Protein AF-A0A4P2QZD1-F1 (afdb_monomer_lite)

Sequence (75 aa):
MAASEIGEASRVTQSQGSPTEAHDVLAVLEARRLEVPADVRERILVSTDLAELDRWLRKAAVVIDARELLATNGS

Radius of gyration: 15.29 Å; chains: 1; bounding box: 40×43×32 Å

Structure (mmCIF, N/CA/C/O backbone):
data_AF-A0A4P2QZD1-F1
#
_entry.id   AF-A0A4P2QZD1-F1
#
loop_
_atom_site.group_PDB
_atom_site.id
_atom_site.type_symbol
_atom_site.label_atom_id
_atom_site.label_alt_id
_atom_site.label_comp_id
_atom_site.label_asym_id
_atom_site.label_entity_id
_atom_site.label_seq_id
_atom_site.pdbx_PDB_ins_code
_atom_site.Cartn_x
_atom_site.Cartn_y
_atom_site.Cartn_z
_atom_site.occupancy
_atom_site.B_iso_or_equiv
_atom_site.auth_seq_id
_atom_site.auth_comp_id
_atom_site.auth_asym_id
_atom_site.auth_atom_id
_atom_site.pdbx_PDB_model_num
ATOM 1 N N . MET A 1 1 ? 26.490 -32.120 -6.744 1.00 41.31 1 MET A N 1
ATOM 2 C CA . MET A 1 1 ? 25.244 -32.150 -7.540 1.00 41.31 1 MET A CA 1
ATOM 3 C C . MET A 1 1 ? 24.091 -32.456 -6.605 1.00 41.31 1 MET A C 1
ATOM 5 O O . MET A 1 1 ? 24.212 -33.411 -5.855 1.00 41.31 1 MET A O 1
ATOM 9 N N . ALA A 1 2 ? 23.041 -31.633 -6.700 1.00 48.91 2 ALA A N 1
ATOM 10 C CA . ALA A 1 2 ? 21.702 -31.750 -6.110 1.00 48.91 2 ALA A CA 1
ATOM 11 C C . ALA A 1 2 ? 21.575 -31.799 -4.573 1.00 48.91 2 ALA A C 1
ATOM 13 O O . ALA A 1 2 ? 21.661 -32.861 -3.970 1.00 48.91 2 ALA A O 1
ATOM 14 N N . ALA A 1 3 ? 21.290 -30.630 -3.990 1.00 41.84 3 ALA A N 1
ATOM 15 C CA . ALA A 1 3 ? 20.162 -30.366 -3.081 1.00 41.84 3 ALA A CA 1
ATOM 16 C C . ALA A 1 3 ? 20.274 -28.889 -2.652 1.00 41.84 3 ALA A C 1
ATOM 18 O O . ALA A 1 3 ? 21.150 -28.525 -1.883 1.00 41.84 3 ALA A O 1
ATOM 19 N N . SER A 1 4 ? 19.592 -27.977 -3.342 1.00 43.09 4 SER A N 1
ATOM 20 C CA . SER A 1 4 ? 18.384 -27.359 -2.775 1.00 43.09 4 SER A CA 1
ATOM 21 C C . SER A 1 4 ? 18.641 -26.626 -1.451 1.00 43.09 4 SER A C 1
ATOM 23 O O . SER A 1 4 ? 18.042 -26.947 -0.436 1.00 43.09 4 SER A O 1
ATOM 25 N N . GLU A 1 5 ? 19.478 -25.586 -1.474 1.00 43.81 5 GLU A N 1
ATOM 26 C CA . GLU A 1 5 ? 19.389 -24.475 -0.513 1.00 43.81 5 GLU A CA 1
ATOM 27 C C . GLU A 1 5 ? 18.365 -23.456 -1.029 1.00 43.81 5 GLU A C 1
ATOM 29 O O . GLU A 1 5 ? 18.658 -22.298 -1.314 1.00 43.81 5 GLU A O 1
ATOM 34 N N . ILE A 1 6 ? 17.127 -23.911 -1.205 1.00 55.44 6 ILE A N 1
ATOM 35 C CA . ILE A 1 6 ? 15.985 -23.006 -1.127 1.00 55.44 6 ILE A CA 1
ATOM 36 C C . ILE A 1 6 ? 15.703 -22.952 0.364 1.00 55.44 6 ILE A C 1
ATOM 38 O O . ILE A 1 6 ? 15.148 -23.888 0.922 1.00 55.44 6 ILE A O 1
ATOM 42 N N . GLY A 1 7 ? 16.232 -21.922 1.023 1.00 43.56 7 GLY A N 1
ATOM 43 C CA . GLY A 1 7 ? 16.058 -21.685 2.448 1.00 43.56 7 GLY A CA 1
ATOM 44 C C . GLY A 1 7 ? 14.584 -21.509 2.783 1.00 43.56 7 GLY A C 1
ATOM 45 O O . GLY A 1 7 ? 14.042 -20.407 2.735 1.00 43.56 7 GLY A O 1
ATOM 46 N N . GLU A 1 8 ? 13.958 -22.619 3.145 1.00 46.66 8 GLU A N 1
ATOM 47 C CA . GLU A 1 8 ? 12.667 -22.724 3.805 1.00 46.66 8 GLU A CA 1
ATOM 48 C C . GLU A 1 8 ? 12.827 -22.214 5.245 1.00 46.66 8 GLU A C 1
ATOM 50 O O . GLU A 1 8 ? 12.887 -22.972 6.206 1.00 46.66 8 GLU A O 1
ATOM 55 N N . ALA A 1 9 ? 12.958 -20.901 5.416 1.00 44.50 9 ALA A N 1
ATOM 56 C CA . ALA A 1 9 ? 12.961 -20.267 6.728 1.00 44.50 9 ALA A CA 1
ATOM 57 C C . ALA A 1 9 ? 11.700 -19.422 6.876 1.00 44.50 9 ALA A C 1
ATOM 59 O O . ALA A 1 9 ? 11.707 -18.200 6.756 1.00 44.50 9 ALA A O 1
ATOM 60 N N . SER A 1 10 ? 10.597 -20.127 7.114 1.00 41.16 10 SER A N 1
ATOM 61 C CA . SER A 1 10 ? 9.676 -19.829 8.208 1.00 41.16 10 SER A CA 1
ATOM 62 C C . SER A 1 10 ? 9.707 -18.373 8.702 1.00 41.16 10 SER A C 1
ATOM 64 O O . SER A 1 10 ? 10.399 -18.019 9.656 1.00 41.16 10 SER A O 1
ATOM 66 N N . ARG A 1 11 ? 8.900 -17.518 8.076 1.00 50.94 11 ARG A N 1
ATOM 67 C CA . ARG A 1 11 ? 8.272 -16.405 8.789 1.00 50.94 11 ARG A CA 1
ATOM 68 C C . ARG A 1 11 ? 6.791 -16.356 8.459 1.00 50.94 11 ARG A C 1
ATOM 70 O O . ARG A 1 11 ? 6.258 -15.375 7.956 1.00 50.94 11 ARG A O 1
ATOM 77 N N . VAL A 1 12 ? 6.107 -17.429 8.851 1.00 44.16 12 VAL A N 1
ATOM 78 C CA . VAL A 1 12 ? 4.744 -17.300 9.369 1.00 44.16 12 VAL A CA 1
ATOM 79 C C . VAL A 1 12 ? 4.825 -16.474 10.663 1.00 44.16 12 VAL A C 1
ATOM 81 O O . VAL A 1 12 ? 4.766 -16.986 11.775 1.00 44.16 12 VAL A O 1
ATOM 84 N N . THR A 1 13 ? 5.055 -15.166 10.536 1.00 46.22 13 THR A N 1
ATOM 85 C CA . THR A 1 13 ? 4.800 -14.254 11.652 1.00 46.22 13 THR A CA 1
ATOM 86 C C . THR A 1 13 ? 3.315 -13.982 11.605 1.00 46.22 13 THR A C 1
ATOM 88 O O . THR A 1 13 ? 2.817 -13.206 10.797 1.00 46.22 13 THR A O 1
ATOM 91 N N . GLN A 1 14 ? 2.605 -14.731 12.428 1.00 50.12 14 GLN A N 1
ATOM 92 C CA . GLN A 1 14 ? 1.215 -14.494 12.744 1.00 50.12 14 GLN A CA 1
ATOM 93 C C . GLN A 1 14 ? 1.083 -13.060 13.281 1.00 50.12 14 GLN A C 1
ATOM 95 O O . GL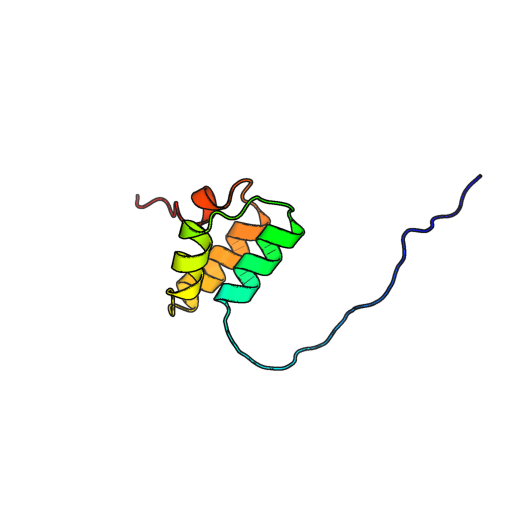N A 1 14 ? 1.793 -12.688 14.212 1.00 50.12 14 GLN A O 1
ATOM 100 N N . SER A 1 15 ? 0.210 -12.280 12.638 1.00 53.06 15 SER A N 1
ATOM 101 C CA . SER A 1 15 ? -0.598 -11.183 13.184 1.00 53.06 15 SER A CA 1
ATOM 102 C C . SER A 1 15 ? -0.083 -10.511 14.465 1.00 53.06 15 SER A C 1
ATOM 104 O O . SER A 1 15 ? -0.303 -11.013 15.565 1.00 53.06 15 SER A O 1
ATOM 106 N N . GLN A 1 16 ? 0.456 -9.300 14.332 1.00 41.16 16 GLN A N 1
ATOM 107 C CA . GLN A 1 16 ? 0.525 -8.333 15.428 1.00 41.16 16 GLN A CA 1
ATOM 108 C C . GLN A 1 16 ? -0.021 -6.992 14.930 1.00 41.16 16 GLN A C 1
ATOM 110 O O . GLN A 1 16 ? 0.749 -6.174 14.451 1.00 41.16 16 GLN A O 1
ATOM 115 N N . GLY A 1 17 ? -1.341 -6.814 15.065 1.00 38.50 17 GLY A N 1
ATOM 116 C CA . GLY A 1 17 ? -2.023 -5.521 15.196 1.00 38.50 17 GLY A CA 1
ATOM 117 C C . GLY A 1 17 ? -2.018 -4.596 13.977 1.00 38.50 17 GLY A C 1
ATOM 118 O O . GLY A 1 17 ? -0.992 -4.334 13.371 1.00 38.50 17 GLY A O 1
ATOM 119 N N . SER A 1 18 ? -3.173 -4.020 13.657 1.00 48.84 18 SER A N 1
ATOM 120 C CA . SER A 1 18 ? -3.281 -2.841 12.795 1.00 48.84 18 SER A CA 1
ATOM 121 C C . SER A 1 18 ? -2.273 -1.771 13.254 1.00 48.84 18 SER A C 1
ATOM 123 O O . SER A 1 18 ? -2.315 -1.354 14.415 1.00 48.84 18 SER A O 1
ATOM 125 N N . PRO A 1 19 ? -1.331 -1.368 12.384 1.00 43.84 19 PRO A N 1
ATOM 126 C CA . PRO A 1 19 ? -1.442 -0.050 11.770 1.00 43.84 19 PRO A CA 1
ATOM 127 C C . PRO A 1 19 ? -1.013 -0.047 10.291 1.00 43.84 19 PRO A C 1
ATOM 129 O O . PRO A 1 19 ? 0.080 -0.477 9.939 1.00 43.84 19 PRO A O 1
ATOM 132 N N . THR A 1 20 ? -1.862 0.569 9.464 1.00 61.22 20 THR A N 1
ATOM 133 C CA . THR A 1 20 ? -1.640 1.038 8.082 1.00 61.22 20 THR A CA 1
ATOM 134 C C . THR A 1 20 ? -1.656 -0.012 6.959 1.00 61.22 20 THR A C 1
ATOM 136 O O . THR A 1 20 ? -0.615 -0.418 6.465 1.00 61.22 20 THR A O 1
ATOM 139 N N . GLU A 1 21 ? -2.847 -0.326 6.430 1.00 73.81 21 GLU A N 1
ATOM 140 C CA . GLU A 1 21 ? -3.040 -1.010 5.126 1.00 73.81 21 GLU A CA 1
ATOM 141 C C . GLU A 1 21 ? -2.229 -0.353 3.984 1.00 73.81 21 GLU A C 1
ATOM 143 O O . GLU A 1 21 ? -1.803 -1.008 3.038 1.00 73.81 21 GLU A O 1
ATOM 148 N N . ALA A 1 22 ? -1.918 0.939 4.116 1.00 79.00 22 ALA A N 1
ATOM 149 C CA . ALA A 1 22 ? -0.978 1.668 3.272 1.00 79.00 22 ALA A CA 1
ATOM 150 C C . ALA A 1 22 ? 0.434 1.049 3.247 1.00 79.00 22 ALA A C 1
ATOM 152 O O . ALA A 1 22 ? 1.050 0.933 2.187 1.00 79.00 22 ALA A O 1
ATOM 153 N N . HIS A 1 23 ? 0.955 0.630 4.399 1.00 79.81 23 HIS A N 1
ATOM 154 C CA . HIS A 1 23 ? 2.259 -0.020 4.491 1.00 79.81 23 HIS A CA 1
ATOM 155 C C . HIS A 1 23 ? 2.241 -1.427 3.882 1.00 79.81 23 HIS A C 1
ATOM 157 O O . HIS A 1 23 ? 3.237 -1.825 3.279 1.00 79.81 23 HIS A O 1
ATOM 163 N N . ASP A 1 24 ? 1.119 -2.147 3.952 1.00 82.25 24 ASP A N 1
ATOM 164 C CA . ASP A 1 24 ? 0.986 -3.469 3.326 1.00 82.25 24 ASP A CA 1
ATOM 165 C C . ASP A 1 24 ? 1.093 -3.380 1.801 1.00 82.25 24 ASP A C 1
ATOM 167 O O . ASP A 1 24 ? 1.792 -4.173 1.166 1.00 82.25 24 ASP A O 1
ATOM 171 N N . VAL A 1 25 ? 0.459 -2.367 1.205 1.00 82.50 25 VAL A N 1
ATOM 172 C CA . VAL A 1 25 ? 0.568 -2.096 -0.234 1.00 82.50 25 VAL A CA 1
ATOM 173 C C . VAL A 1 25 ? 2.030 -1.862 -0.628 1.00 82.50 25 VAL A C 1
ATOM 175 O O . VAL A 1 25 ? 2.506 -2.443 -1.604 1.00 82.50 25 VAL A O 1
ATOM 178 N N . LEU A 1 26 ? 2.765 -1.059 0.147 1.00 81.81 26 LEU A N 1
ATOM 179 C CA . LEU A 1 26 ? 4.186 -0.790 -0.096 1.00 81.81 26 LEU A CA 1
ATOM 180 C C . LEU A 1 26 ? 5.037 -2.056 0.031 1.00 81.81 26 LEU A C 1
ATOM 182 O O . LEU A 1 26 ? 5.861 -2.326 -0.842 1.00 81.81 26 LEU A O 1
ATOM 186 N N . ALA A 1 27 ? 4.791 -2.874 1.055 1.00 82.44 27 ALA A N 1
ATOM 187 C CA . ALA A 1 27 ? 5.507 -4.127 1.266 1.00 82.44 27 ALA A CA 1
ATOM 188 C C . ALA A 1 27 ? 5.332 -5.101 0.088 1.00 82.44 27 ALA A C 1
ATOM 190 O O . ALA A 1 27 ? 6.291 -5.764 -0.315 1.00 82.44 27 ALA A O 1
ATOM 191 N N . VAL A 1 28 ? 4.137 -5.166 -0.511 1.00 82.62 28 VAL A N 1
ATOM 192 C CA . VAL A 1 28 ? 3.891 -5.989 -1.708 1.00 82.62 28 VAL A CA 1
ATOM 193 C C . VAL A 1 28 ? 4.660 -5.462 -2.922 1.00 82.62 28 VAL A C 1
ATOM 195 O O . VAL A 1 28 ? 5.257 -6.260 -3.648 1.00 82.62 28 VAL A O 1
ATOM 198 N N . LEU A 1 29 ? 4.697 -4.143 -3.135 1.00 83.62 29 LEU A N 1
ATOM 199 C CA . LEU A 1 29 ? 5.469 -3.539 -4.229 1.00 83.62 29 LEU A CA 1
ATOM 200 C C . LEU A 1 29 ? 6.979 -3.792 -4.066 1.00 83.62 29 LEU A C 1
ATOM 202 O O . LEU A 1 29 ? 7.651 -4.176 -5.025 1.00 83.62 29 LEU A O 1
ATOM 206 N N . GLU A 1 30 ? 7.506 -3.667 -2.847 1.00 80.94 30 GLU A N 1
ATOM 207 C CA . GLU A 1 30 ? 8.907 -3.971 -2.533 1.00 80.94 30 GLU A CA 1
ATOM 208 C C . GLU A 1 30 ? 9.235 -5.459 -2.723 1.00 80.94 30 GLU A C 1
ATOM 210 O O . GLU A 1 30 ? 10.259 -5.798 -3.323 1.00 80.94 30 GLU A O 1
ATOM 215 N N . ALA A 1 31 ? 8.348 -6.362 -2.291 1.00 80.50 31 ALA A N 1
ATOM 216 C CA . ALA A 1 31 ? 8.494 -7.804 -2.506 1.00 80.50 31 ALA A CA 1
ATOM 217 C C . ALA A 1 31 ? 8.487 -8.172 -3.998 1.00 80.50 31 ALA A C 1
ATOM 219 O O . ALA A 1 31 ? 9.160 -9.114 -4.421 1.00 80.50 31 ALA A O 1
ATOM 220 N N . ARG A 1 32 ? 7.759 -7.403 -4.814 1.00 79.00 32 ARG A N 1
ATOM 221 C CA . ARG A 1 32 ? 7.765 -7.495 -6.279 1.00 79.00 32 ARG A CA 1
ATOM 222 C C . ARG A 1 32 ? 8.999 -6.855 -6.922 1.00 79.00 32 ARG A C 1
ATOM 224 O O . ARG A 1 32 ? 9.174 -7.011 -8.127 1.00 79.00 32 ARG A O 1
ATOM 231 N N . ARG A 1 33 ? 9.862 -6.190 -6.143 1.00 81.50 33 ARG A N 1
ATOM 232 C CA . ARG A 1 33 ? 11.025 -5.415 -6.615 1.00 81.50 33 ARG A CA 1
ATOM 233 C C . ARG A 1 33 ? 10.620 -4.293 -7.578 1.00 81.50 33 ARG A C 1
ATOM 235 O O . ARG A 1 33 ? 11.387 -3.950 -8.474 1.00 81.50 33 ARG A O 1
ATOM 242 N N . LEU A 1 34 ? 9.421 -3.741 -7.388 1.00 82.00 34 LEU A N 1
ATOM 243 C CA . LEU A 1 34 ? 8.936 -2.594 -8.145 1.00 82.00 34 LEU A CA 1
ATOM 244 C C . LEU A 1 34 ? 9.499 -1.311 -7.553 1.00 82.00 34 LEU A C 1
ATOM 246 O O . LEU A 1 34 ? 9.539 -1.132 -6.335 1.00 82.00 34 LEU A O 1
ATOM 250 N N . GLU A 1 35 ? 9.924 -0.408 -8.427 1.00 80.12 35 GLU A N 1
ATOM 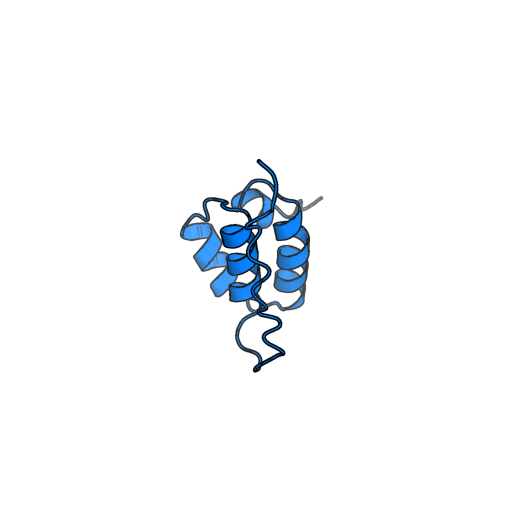251 C CA . GLU A 1 35 ? 10.336 0.921 -8.008 1.00 80.12 35 GLU A CA 1
ATOM 252 C C . GLU A 1 35 ? 9.081 1.697 -7.597 1.00 80.12 35 GLU A C 1
ATOM 254 O O . GLU A 1 35 ? 8.168 1.889 -8.400 1.00 80.12 35 GLU A O 1
ATOM 259 N N . VAL A 1 36 ? 9.004 2.089 -6.323 1.00 79.19 36 VAL A N 1
ATOM 260 C CA . VAL A 1 36 ? 7.891 2.884 -5.795 1.00 79.19 36 VAL A CA 1
ATOM 261 C C . VAL A 1 36 ? 8.338 4.341 -5.726 1.00 79.19 36 VAL A C 1
ATOM 263 O O . VAL A 1 36 ? 9.134 4.690 -4.849 1.00 79.19 36 VAL A O 1
ATOM 266 N N . PRO A 1 37 ? 7.845 5.216 -6.622 1.00 82.81 37 PRO A N 1
ATOM 267 C CA . PRO A 1 37 ? 8.146 6.636 -6.558 1.00 82.81 37 PRO A CA 1
ATOM 268 C C . PRO A 1 37 ? 7.692 7.225 -5.222 1.00 82.81 37 PRO A C 1
ATOM 270 O O . PRO A 1 37 ? 6.664 6.819 -4.670 1.00 82.81 37 PRO A O 1
ATOM 273 N N . ALA A 1 38 ? 8.416 8.232 -4.733 1.00 80.62 38 ALA A N 1
ATOM 274 C CA . ALA A 1 38 ? 8.058 8.921 -3.496 1.00 80.62 38 ALA A CA 1
ATOM 275 C C . ALA A 1 38 ? 6.631 9.497 -3.546 1.00 80.62 38 ALA A C 1
ATOM 277 O O . ALA A 1 38 ? 5.917 9.397 -2.552 1.00 80.62 38 ALA A O 1
ATOM 278 N N . ASP A 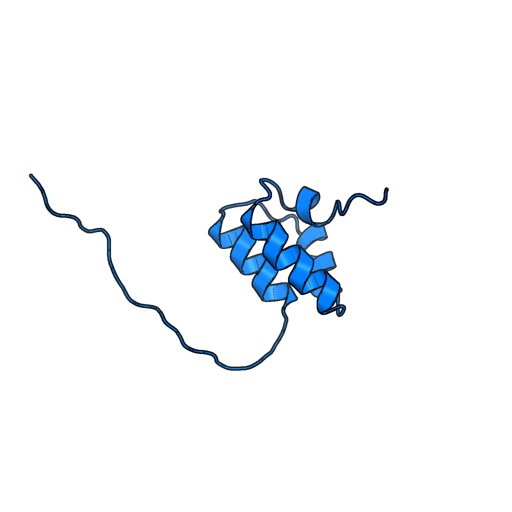1 39 ? 6.194 9.990 -4.709 1.00 81.50 39 ASP A N 1
ATOM 279 C CA . ASP A 1 39 ? 4.839 10.509 -4.934 1.00 81.50 39 ASP A CA 1
ATOM 280 C C . ASP A 1 39 ? 3.762 9.436 -4.721 1.00 81.50 39 ASP A C 1
ATOM 282 O O . ASP A 1 39 ? 2.721 9.684 -4.113 1.00 81.50 39 ASP A O 1
ATOM 286 N N . VAL A 1 40 ? 4.023 8.213 -5.198 1.00 84.44 40 VAL A N 1
ATOM 287 C CA . VAL A 1 40 ? 3.097 7.083 -5.047 1.00 84.44 40 VAL A CA 1
ATOM 288 C C . VAL A 1 40 ? 3.031 6.657 -3.588 1.0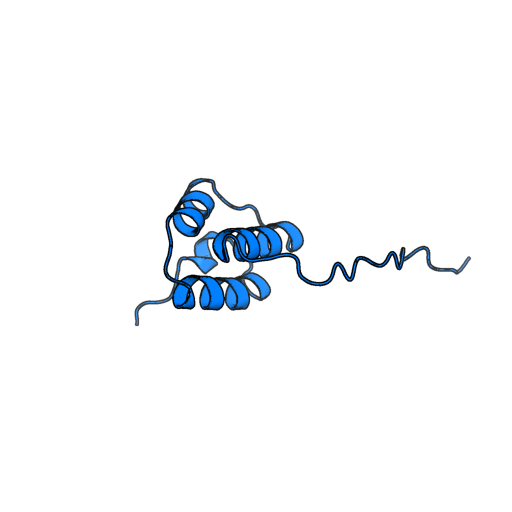0 84.44 40 VAL A C 1
ATOM 290 O O . VAL A 1 40 ? 1.948 6.458 -3.042 1.00 84.44 40 VAL A O 1
ATOM 293 N N . ARG A 1 41 ? 4.193 6.564 -2.937 1.00 83.44 41 ARG A N 1
ATOM 294 C CA . ARG A 1 41 ? 4.286 6.215 -1.521 1.00 83.44 41 ARG A CA 1
ATOM 295 C C . ARG A 1 41 ? 3.536 7.211 -0.646 1.00 83.44 41 ARG A C 1
ATOM 297 O O . ARG A 1 41 ? 2.761 6.797 0.207 1.00 83.44 41 ARG A O 1
ATOM 304 N N . GLU A 1 42 ? 3.743 8.505 -0.860 1.00 84.38 42 GLU A N 1
ATOM 305 C CA . GLU A 1 42 ? 3.058 9.549 -0.099 1.00 84.38 42 GLU A CA 1
ATOM 306 C C . GLU A 1 42 ? 1.541 9.484 -0.297 1.00 84.38 42 GLU A C 1
ATOM 308 O O . GLU A 1 42 ? 0.793 9.556 0.674 1.00 84.38 42 GLU A O 1
ATOM 313 N N . ARG A 1 43 ? 1.079 9.246 -1.531 1.00 83.56 43 ARG A N 1
ATOM 314 C CA . ARG A 1 43 ? -0.347 9.069 -1.832 1.00 83.56 43 ARG A CA 1
ATOM 315 C C . ARG A 1 43 ? -0.964 7.898 -1.074 1.00 83.56 43 ARG A C 1
ATOM 317 O O . ARG A 1 43 ? -2.061 8.040 -0.542 1.00 83.56 43 ARG A O 1
ATOM 324 N N . ILE A 1 44 ? -0.262 6.769 -1.030 1.00 83.00 44 ILE A N 1
ATOM 325 C CA . ILE A 1 44 ? -0.703 5.575 -0.305 1.00 83.00 44 ILE A CA 1
ATOM 326 C C . ILE A 1 44 ? -0.749 5.859 1.202 1.00 83.00 44 ILE A C 1
ATOM 328 O O . ILE A 1 44 ? -1.734 5.525 1.845 1.00 83.00 44 ILE A O 1
ATOM 332 N N . LEU A 1 45 ? 0.263 6.539 1.752 1.00 82.25 45 LEU A N 1
ATOM 333 C CA . LEU A 1 45 ? 0.340 6.895 3.177 1.00 82.25 45 LEU A CA 1
ATOM 334 C C . LEU A 1 45 ? -0.696 7.940 3.618 1.00 82.25 45 LEU A C 1
ATOM 336 O O . LEU A 1 45 ? -1.126 7.926 4.768 1.00 82.25 45 LEU A O 1
ATOM 340 N N . VAL A 1 46 ? -1.082 8.853 2.726 1.00 83.81 46 VAL A N 1
ATOM 341 C CA . VAL A 1 46 ? -2.151 9.837 2.961 1.00 83.81 46 VAL A CA 1
ATOM 342 C C . VAL A 1 46 ? -3.538 9.211 2.833 1.00 83.81 46 VAL A C 1
ATOM 344 O O . VAL A 1 46 ? -4.487 9.726 3.432 1.00 83.81 46 VAL A O 1
ATOM 347 N N . SER A 1 47 ? -3.685 8.128 2.062 1.00 80.12 47 SER A N 1
ATOM 348 C CA . SER A 1 47 ? -4.984 7.478 1.932 1.00 80.12 47 SER A CA 1
ATOM 349 C C . SER A 1 47 ? -5.347 6.766 3.234 1.00 80.12 47 SER A C 1
ATOM 351 O O . SER A 1 47 ? -4.592 5.965 3.778 1.00 80.12 47 SER A O 1
ATOM 353 N N . THR A 1 48 ? -6.520 7.113 3.755 1.00 79.56 48 THR A N 1
ATOM 354 C CA . THR A 1 48 ? -7.124 6.531 4.965 1.00 79.56 48 THR A CA 1
ATOM 355 C C . THR A 1 48 ? -8.352 5.689 4.625 1.00 79.56 48 THR A C 1
ATOM 357 O O . THR A 1 48 ? -8.998 5.146 5.521 1.00 79.56 48 THR A O 1
ATOM 360 N N . ASP A 1 49 ? -8.673 5.573 3.334 1.00 83.62 49 ASP A N 1
ATOM 361 C CA . ASP A 1 49 ? -9.761 4.741 2.847 1.00 83.62 49 ASP A CA 1
ATOM 362 C C . ASP A 1 49 ? -9.297 3.284 2.767 1.00 83.62 49 ASP A C 1
ATOM 364 O O . ASP A 1 49 ? -8.595 2.874 1.844 1.00 83.62 49 ASP A O 1
ATOM 368 N N . LEU A 1 50 ? -9.720 2.492 3.748 1.00 80.12 50 LEU A N 1
ATOM 369 C CA . LEU A 1 50 ? -9.396 1.071 3.846 1.00 80.12 50 LEU A CA 1
ATOM 370 C C . LEU A 1 50 ? -9.884 0.269 2.624 1.00 80.12 50 LEU A C 1
ATOM 372 O O . LEU A 1 50 ? -9.228 -0.669 2.179 1.00 80.12 50 LEU A O 1
ATOM 376 N N . ALA A 1 51 ? -11.005 0.654 2.006 1.00 82.94 51 ALA A N 1
ATOM 377 C CA . ALA A 1 51 ? -11.494 -0.032 0.810 1.00 82.94 51 ALA A CA 1
ATOM 378 C C . ALA A 1 51 ? -10.618 0.268 -0.417 1.00 82.94 51 ALA A C 1
ATOM 380 O O . ALA A 1 51 ? -10.404 -0.607 -1.265 1.00 82.94 51 ALA A O 1
ATOM 381 N N . GLU A 1 52 ? -10.098 1.492 -0.515 1.00 83.69 52 GLU A N 1
ATOM 382 C CA . GLU A 1 52 ? -9.139 1.880 -1.550 1.00 83.69 52 GLU A CA 1
ATOM 383 C C . GLU A 1 52 ? -7.794 1.168 -1.346 1.00 83.69 52 GLU A C 1
ATOM 385 O O . GLU A 1 52 ? -7.255 0.586 -2.293 1.00 83.69 52 GLU A O 1
ATOM 390 N N . LEU A 1 53 ? -7.299 1.129 -0.106 1.00 84.44 53 LEU A N 1
ATOM 391 C CA . LEU A 1 53 ? -6.054 0.456 0.261 1.00 84.44 53 LEU A CA 1
ATOM 392 C C . LEU A 1 53 ? -6.124 -1.060 0.020 1.00 84.44 53 LEU A C 1
ATOM 394 O O . LEU A 1 53 ? -5.222 -1.605 -0.613 1.00 84.44 53 LEU A O 1
ATOM 398 N N . ASP A 1 54 ? -7.206 -1.742 0.408 1.00 82.94 54 ASP A N 1
ATOM 399 C CA . ASP A 1 54 ? -7.413 -3.173 0.122 1.00 82.94 54 ASP A CA 1
ATOM 400 C C . ASP A 1 54 ? -7.475 -3.458 -1.390 1.00 82.94 54 ASP A C 1
ATOM 402 O O . ASP A 1 54 ? -6.948 -4.461 -1.896 1.00 82.94 54 ASP A O 1
ATOM 406 N N . ARG A 1 55 ? -8.087 -2.553 -2.162 1.00 83.81 55 ARG A N 1
ATOM 407 C CA . ARG A 1 55 ? -8.111 -2.659 -3.626 1.00 83.81 55 ARG A CA 1
ATOM 408 C C . ARG A 1 55 ? -6.714 -2.516 -4.213 1.00 83.81 55 ARG A C 1
ATOM 410 O O . ARG A 1 55 ? -6.349 -3.297 -5.096 1.00 83.81 55 ARG A O 1
ATOM 417 N N . TRP A 1 56 ? -5.937 -1.549 -3.737 1.00 87.31 56 TRP A N 1
ATOM 418 C CA . TRP A 1 56 ? -4.539 -1.402 -4.120 1.00 87.31 56 TRP A CA 1
ATOM 419 C C . TRP A 1 56 ? -3.721 -2.611 -3.697 1.00 87.31 56 TRP A C 1
ATOM 421 O O . TRP A 1 56 ? -2.960 -3.107 -4.511 1.00 87.31 56 TRP A O 1
ATOM 431 N N . LEU A 1 57 ? -3.931 -3.183 -2.518 1.00 83.56 57 LEU A N 1
ATOM 432 C CA . LEU A 1 57 ? -3.194 -4.363 -2.068 1.00 83.56 57 LEU A CA 1
ATOM 433 C C . LEU A 1 57 ? -3.375 -5.545 -3.029 1.00 83.56 57 LEU A C 1
ATOM 435 O O . LEU A 1 57 ? -2.404 -6.153 -3.483 1.00 83.56 57 LEU A O 1
ATOM 439 N N . ARG A 1 58 ? -4.621 -5.823 -3.429 1.00 83.50 58 ARG A N 1
ATOM 440 C CA . ARG A 1 58 ? -4.919 -6.865 -4.426 1.00 83.50 58 ARG A CA 1
ATOM 441 C C . ARG A 1 58 ? -4.336 -6.544 -5.799 1.00 83.50 58 ARG A C 1
ATOM 443 O O . ARG A 1 58 ? -3.877 -7.445 -6.498 1.00 83.50 58 ARG A O 1
ATOM 450 N N . LYS A 1 59 ? -4.330 -5.270 -6.187 1.00 82.62 59 LYS A N 1
ATOM 451 C CA . LYS A 1 59 ? -3.800 -4.817 -7.477 1.00 82.62 59 LYS A CA 1
ATOM 452 C C . LYS A 1 59 ? -2.263 -4.809 -7.502 1.00 82.62 59 LYS A C 1
ATOM 454 O O . LYS A 1 59 ? -1.686 -5.198 -8.511 1.00 82.62 59 LYS A O 1
ATOM 459 N N . ALA A 1 60 ? -1.602 -4.492 -6.390 1.00 83.69 60 ALA A N 1
ATOM 460 C CA . ALA A 1 60 ? -0.150 -4.527 -6.196 1.00 83.69 60 ALA A CA 1
ATOM 461 C C . ALA A 1 60 ? 0.434 -5.920 -6.480 1.00 83.69 60 ALA A C 1
ATOM 463 O O . ALA A 1 60 ? 1.566 -6.050 -6.937 1.00 83.69 60 ALA A O 1
ATOM 464 N N . ALA A 1 61 ? 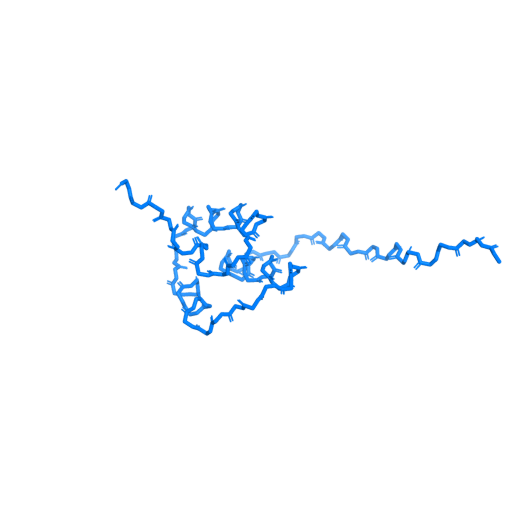-0.360 -6.975 -6.276 1.00 80.19 61 ALA A N 1
ATOM 465 C CA . ALA A 1 61 ? 0.039 -8.337 -6.602 1.00 80.19 61 ALA A CA 1
ATOM 466 C C . ALA A 1 61 ? 0.147 -8.610 -8.115 1.00 80.19 61 ALA A C 1
ATOM 468 O O . ALA A 1 61 ? 0.869 -9.539 -8.486 1.00 80.19 61 ALA A O 1
ATOM 469 N N . VAL A 1 62 ? -0.546 -7.852 -8.973 1.00 83.81 62 VAL A N 1
ATOM 470 C CA . VAL A 1 62 ? -0.628 -8.099 -10.427 1.00 83.81 62 VAL A CA 1
ATOM 471 C C . VAL A 1 62 ? -0.026 -6.990 -11.289 1.00 83.81 62 VAL A C 1
ATOM 473 O O . VAL A 1 62 ? 0.337 -7.261 -12.430 1.00 83.81 62 VAL A O 1
ATOM 476 N N . VAL A 1 63 ? 0.078 -5.762 -10.778 1.00 82.12 63 VAL A N 1
ATOM 477 C CA . VAL A 1 63 ? 0.677 -4.645 -11.523 1.00 82.12 63 VAL A CA 1
ATOM 478 C C . VAL A 1 63 ? 2.181 -4.811 -11.661 1.00 82.12 63 VAL A C 1
ATOM 480 O O . VAL A 1 63 ? 2.853 -5.393 -10.811 1.00 82.12 63 VAL A O 1
ATOM 483 N N . ILE A 1 64 ? 2.694 -4.255 -12.749 1.00 79.88 64 ILE A N 1
ATOM 484 C CA . ILE A 1 64 ? 4.120 -4.214 -13.082 1.00 79.88 64 ILE A CA 1
ATOM 485 C C . ILE A 1 64 ? 4.750 -2.858 -12.759 1.00 79.88 64 ILE A C 1
ATOM 487 O O . ILE A 1 64 ? 5.954 -2.699 -12.924 1.00 79.88 64 ILE A O 1
ATOM 491 N N . ASP A 1 65 ? 3.950 -1.888 -12.308 1.00 79.19 65 ASP A N 1
ATOM 492 C CA . ASP A 1 65 ? 4.407 -0.543 -11.983 1.00 79.19 65 ASP A CA 1
ATOM 493 C C . ASP A 1 65 ? 3.600 0.068 -10.827 1.00 79.19 65 ASP A C 1
ATOM 495 O O . ASP A 1 65 ? 2.387 -0.126 -10.697 1.00 79.19 65 ASP A O 1
ATOM 499 N N . ALA A 1 66 ? 4.278 0.840 -9.978 1.00 80.12 66 ALA A N 1
ATOM 500 C CA . ALA A 1 66 ? 3.659 1.489 -8.829 1.00 80.12 66 ALA A CA 1
ATOM 501 C C . ALA A 1 66 ? 2.700 2.631 -9.226 1.00 80.12 66 ALA A C 1
ATOM 503 O O . ALA A 1 66 ? 1.764 2.927 -8.490 1.00 80.12 66 ALA A O 1
ATOM 504 N N . ARG A 1 67 ? 2.864 3.277 -10.386 1.00 78.44 67 ARG A N 1
ATOM 505 C CA . ARG A 1 67 ? 1.908 4.283 -10.886 1.00 78.44 67 ARG A CA 1
ATOM 506 C C . ARG A 1 67 ? 0.646 3.637 -11.440 1.00 78.44 67 ARG A C 1
ATOM 508 O O . ARG A 1 67 ? -0.436 4.191 -11.252 1.00 78.44 67 ARG A O 1
ATOM 515 N N . GLU A 1 68 ? 0.749 2.459 -12.059 1.00 80.00 68 GLU A N 1
ATOM 516 C CA . GLU A 1 68 ? -0.430 1.694 -12.499 1.00 80.00 68 GLU A CA 1
ATOM 517 C C . GLU A 1 68 ? -1.349 1.329 -11.332 1.00 80.00 68 GLU A C 1
ATOM 519 O O . GLU A 1 68 ? -2.569 1.233 -11.494 1.00 80.00 68 GLU A O 1
ATOM 524 N N . LEU A 1 69 ? -0.782 1.163 -10.139 1.00 80.69 69 LEU A N 1
ATOM 525 C CA . LEU A 1 69 ? -1.545 0.959 -8.918 1.00 80.69 69 LEU A CA 1
ATOM 526 C C . LEU A 1 69 ? -2.551 2.098 -8.676 1.00 80.69 69 LEU A C 1
ATOM 528 O O . LEU A 1 69 ? -3.739 1.830 -8.483 1.00 80.69 69 LEU A O 1
ATOM 532 N N . LEU A 1 70 ? -2.082 3.351 -8.757 1.00 77.50 70 LEU A N 1
ATOM 533 C CA . LEU A 1 70 ? -2.879 4.568 -8.552 1.00 77.50 70 LEU A CA 1
ATOM 534 C C . LEU A 1 70 ? -3.747 4.938 -9.756 1.00 77.50 70 LEU A C 1
ATOM 536 O O . LEU A 1 70 ? -4.768 5.603 -9.588 1.00 77.50 70 LEU A O 1
ATOM 540 N N . ALA A 1 71 ? -3.386 4.481 -10.956 1.00 74.56 71 ALA A N 1
ATOM 541 C CA . ALA A 1 71 ? -4.244 4.521 -12.133 1.00 74.56 71 ALA A CA 1
ATOM 542 C C . ALA A 1 71 ? -5.391 3.503 -11.974 1.00 74.56 71 ALA A C 1
ATOM 544 O O . ALA A 1 71 ? -5.498 2.495 -12.678 1.00 74.56 71 ALA A O 1
ATOM 545 N N . THR A 1 72 ? -6.259 3.701 -10.982 1.00 61.66 72 THR A N 1
ATOM 546 C CA . THR A 1 72 ? -7.606 3.141 -11.049 1.00 61.66 72 THR A CA 1
ATOM 547 C C . THR A 1 72 ? -8.269 3.844 -12.220 1.00 61.66 72 THR A C 1
ATOM 549 O O . THR A 1 72 ? -8.529 5.040 -12.143 1.00 61.66 72 THR A O 1
ATOM 552 N N .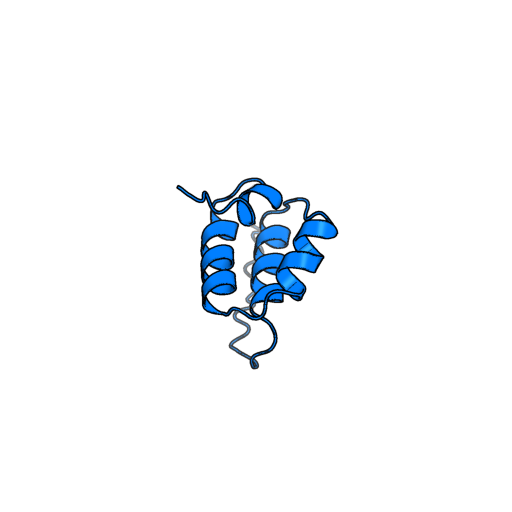 ASN A 1 73 ? -8.476 3.108 -13.317 1.00 47.34 73 ASN A N 1
ATOM 553 C CA . ASN A 1 73 ? -9.313 3.548 -14.425 1.00 47.34 73 ASN A CA 1
ATOM 554 C C . ASN A 1 73 ? -10.660 3.998 -13.848 1.00 47.34 73 ASN A C 1
ATOM 556 O O . ASN A 1 73 ? -11.512 3.169 -13.519 1.00 47.34 73 ASN A O 1
ATOM 560 N N . GLY A 1 74 ? -10.819 5.313 -13.697 1.00 45.00 74 GLY A N 1
ATOM 561 C CA . GLY A 1 74 ? -12.101 5.942 -13.937 1.00 45.00 74 GLY A CA 1
ATOM 562 C C . GLY A 1 74 ? -12.476 5.609 -15.376 1.00 45.00 74 GLY A C 1
ATOM 563 O O . GLY A 1 74 ? -11.636 5.742 -16.264 1.00 45.00 74 GLY A O 1
ATOM 564 N N . SER A 1 75 ? -13.677 5.055 -15.505 1.00 37.44 75 SER A N 1
ATOM 565 C CA . SER A 1 75 ? -14.432 4.695 -16.706 1.00 37.44 75 SER A CA 1
ATOM 566 C C . SER A 1 75 ? -14.009 5.329 -18.028 1.00 37.44 75 SER A C 1
ATOM 568 O O . SER A 1 75 ? -13.792 6.560 -18.058 1.00 37.44 75 SER A O 1
#

Foldseek 3Di:
DDDDPPPPDDDPVPDDDDDALLVLLVVLLVVVVADADPVLSVVSVPDPPPVLSVQLNVVSNPDPHSVVSVPPDPD

Organism: Sorangium cellulosum (NCBI:txid56)

pLDDT: mean 70.39, std 16.77, range [37.44, 87.31]

Secondary structure (DSSP, 8-state):
--------------------HHHHHHHHHHHTT----HHHHHHHHH---HHHHHHHHHHHTT-SSHHHHH-----